Protein AF-A0AA38LG90-F1 (afdb_monomer)

Radius of gyration: 14.87 Å; Cα contacts (8 Å, |Δi|>4): 198; chains: 1; bounding box: 38×29×44 Å

Solvent-accessible surface area (backbone atoms only — not comparable to full-atom values): 7076 Å² total; per-residue (Å²): 130,66,90,89,63,80,81,87,73,89,74,88,88,51,75,64,29,27,39,30,34,30,34,53,67,42,83,92,36,62,88,51,53,33,44,66,56,59,59,66,42,85,72,50,33,91,92,42,42,47,30,32,35,27,90,49,55,72,59,51,54,51,53,30,62,77,70,65,46,79,38,61,45,76,40,73,68,93,72,72,61,71,49,31,46,81,71,64,75,20,62,28,35,42,45,82,37,63,93,47,58,72,40,52,77,56,44,31,37,74,32,52,81,27,62,76,47,82,48,89

Foldseek 3Di:
DPPPDDDPDQDPPDPKKFFFKKFACDPVCVVPAAPVSVLPDPQQDLVRAQEEEEPPVVLVVVLCVVSVNDRYDYDYDDPDRLCCCVVVVGRMYGGIDDPCPSCVVSRMDTHHSRTRDIGD

Secondary structure (DSSP, 8-state):
--TT---S-S--S-S-EEEEEEEE-STTTTT--BHHHHHT-TT--SSS-EEEE-S-HHHHHHHHHHTT--SEEEE--SS-GGGTTTTTS-SEEEEEESSSHHHHHTTEEEEEEEEEEEE-

Structure (mmCIF, N/CA/C/O backbone):
data_AF-A0AA38LG90-F1
#
_entry.id   AF-A0AA38LG90-F1
#
loop_
_atom_site.group_PDB
_atom_site.id
_atom_site.type_symbol
_atom_site.label_atom_id
_atom_site.label_alt_id
_atom_site.label_comp_id
_atom_site.label_asym_id
_atom_site.label_entity_id
_atom_site.label_seq_id
_atom_site.pdbx_PDB_ins_code
_atom_site.Cartn_x
_atom_site.Cartn_y
_atom_site.Cartn_z
_atom_site.occupancy
_atom_site.B_iso_or_equiv
_atom_site.auth_seq_id
_atom_site.auth_comp_id
_atom_site.auth_asym_id
_atom_site.auth_atom_id
_atom_site.pdbx_PDB_model_num
ATOM 1 N N . GLY A 1 1 ? 12.996 12.826 -12.544 1.00 57.41 1 GLY A N 1
ATOM 2 C CA . GLY A 1 1 ? 13.612 11.570 -13.011 1.00 57.41 1 GLY A CA 1
ATOM 3 C C . GLY A 1 1 ? 15.114 11.721 -12.957 1.00 57.41 1 GLY A C 1
ATOM 4 O O . GLY A 1 1 ? 15.573 12.855 -12.922 1.00 57.41 1 GLY A O 1
ATOM 5 N N . ASN A 1 2 ? 15.858 10.618 -12.897 1.00 72.62 2 ASN A N 1
ATOM 6 C CA . ASN A 1 2 ? 17.310 10.669 -13.062 1.00 72.62 2 ASN A CA 1
ATOM 7 C C . ASN A 1 2 ? 17.613 10.964 -14.541 1.00 72.62 2 ASN A C 1
ATOM 9 O O . ASN A 1 2 ? 17.153 10.213 -15.396 1.00 72.62 2 ASN A O 1
ATOM 13 N N . GLU A 1 3 ? 18.330 12.051 -14.827 1.00 78.00 3 GLU A N 1
ATOM 14 C CA . GLU A 1 3 ? 18.687 12.470 -16.193 1.00 78.00 3 GLU A CA 1
ATOM 15 C C . GLU A 1 3 ? 19.606 11.454 -16.899 1.00 78.00 3 GLU A C 1
ATOM 17 O O . GLU A 1 3 ? 19.680 11.445 -18.125 1.00 78.00 3 GLU A O 1
ATOM 22 N N . ASP A 1 4 ? 20.219 10.539 -16.139 1.00 90.75 4 ASP A N 1
ATOM 23 C CA . ASP A 1 4 ? 21.090 9.479 -16.653 1.00 90.75 4 ASP A CA 1
ATOM 24 C C . ASP A 1 4 ? 20.335 8.214 -17.113 1.00 90.75 4 ASP A C 1
ATOM 26 O O . ASP A 1 4 ? 20.943 7.292 -17.658 1.00 90.75 4 ASP A O 1
ATOM 30 N N . LEU A 1 5 ? 19.018 8.123 -16.882 1.00 90.56 5 LEU A N 1
ATOM 31 C CA . LEU A 1 5 ? 18.203 6.966 -17.270 1.00 90.56 5 LEU A CA 1
ATOM 32 C C . LEU A 1 5 ? 17.289 7.317 -18.444 1.00 90.56 5 LEU A C 1
ATOM 34 O O . LEU A 1 5 ? 16.384 8.140 -18.320 1.00 90.56 5 LEU A O 1
ATOM 38 N N . ILE A 1 6 ? 17.492 6.637 -19.573 1.00 91.31 6 ILE A N 1
ATOM 39 C CA . ILE A 1 6 ? 16.687 6.811 -20.785 1.00 91.31 6 ILE A CA 1
ATOM 40 C C . ILE A 1 6 ? 15.816 5.570 -20.988 1.00 91.31 6 ILE A C 1
ATOM 42 O O . ILE A 1 6 ? 16.319 4.457 -21.142 1.00 91.31 6 ILE A O 1
ATOM 46 N N . LEU A 1 7 ? 14.501 5.779 -21.022 1.00 89.19 7 LEU A N 1
ATOM 47 C CA . LEU A 1 7 ? 13.524 4.781 -21.450 1.00 89.19 7 LEU A CA 1
ATOM 48 C C . LEU A 1 7 ? 13.574 4.676 -22.979 1.00 89.19 7 LEU A C 1
ATOM 50 O O . LEU A 1 7 ? 13.154 5.590 -23.682 1.00 89.19 7 LEU A O 1
ATOM 54 N N . VAL A 1 8 ? 14.147 3.584 -23.491 1.00 94.19 8 VAL A N 1
ATOM 55 C CA . VAL A 1 8 ? 14.279 3.344 -24.942 1.00 94.19 8 VAL A CA 1
ATOM 56 C C . VAL A 1 8 ? 12.966 2.839 -25.541 1.00 94.19 8 VAL A C 1
ATOM 58 O O . VAL A 1 8 ? 12.610 3.215 -26.654 1.00 94.19 8 VAL A O 1
ATOM 61 N N . HIS A 1 9 ? 12.255 1.997 -24.794 1.00 91.38 9 HIS A N 1
ATOM 62 C CA . HIS A 1 9 ? 10.926 1.507 -25.124 1.00 91.38 9 HIS A CA 1
ATOM 63 C C . HIS A 1 9 ? 10.117 1.477 -23.835 1.00 91.38 9 HIS A C 1
ATOM 65 O O . HIS A 1 9 ? 10.542 0.850 -22.866 1.00 91.38 9 HIS A O 1
ATOM 71 N N . ASP A 1 10 ? 8.994 2.184 -23.805 1.00 86.25 10 ASP A N 1
ATOM 72 C CA . ASP A 1 10 ? 8.165 2.312 -22.612 1.00 86.25 10 ASP A CA 1
ATOM 73 C C . ASP A 1 10 ? 7.190 1.161 -22.433 1.00 86.25 10 ASP A C 1
ATOM 75 O O . ASP A 1 10 ? 6.804 0.931 -21.290 1.00 86.25 10 ASP A O 1
ATOM 79 N N . ALA A 1 11 ? 6.875 0.422 -23.510 1.00 91.25 11 ALA A N 1
ATOM 80 C CA . ALA A 1 11 ? 5.931 -0.690 -23.462 1.00 91.25 11 ALA A CA 1
ATOM 81 C C . ALA A 1 11 ? 6.291 -1.976 -24.214 1.00 91.25 11 ALA A C 1
ATOM 83 O O . ALA A 1 11 ? 6.091 -2.064 -25.417 1.00 91.25 11 ALA A O 1
ATOM 84 N N . LEU A 1 12 ? 6.790 -3.005 -23.523 1.00 93.81 12 LEU A N 1
ATOM 85 C CA . LEU A 1 12 ? 7.099 -4.294 -24.162 1.00 93.81 12 LEU A CA 1
ATOM 86 C C . LEU A 1 12 ? 5.897 -5.253 -24.254 1.00 93.81 12 LEU A C 1
ATOM 88 O O . LEU A 1 12 ? 6.047 -6.343 -24.804 1.00 93.81 12 LEU A O 1
ATOM 92 N N . GLU A 1 13 ? 4.728 -4.856 -23.739 1.00 92.94 13 GLU A N 1
ATOM 93 C CA . GLU A 1 13 ? 3.467 -5.617 -23.789 1.00 92.94 13 GLU A CA 1
ATOM 94 C C . GLU A 1 13 ? 3.491 -6.962 -23.024 1.00 92.94 13 GLU A C 1
ATOM 96 O O . GLU A 1 13 ? 2.773 -7.909 -23.352 1.00 92.94 13 GLU A O 1
ATOM 101 N N . PHE A 1 14 ? 4.299 -7.065 -21.966 1.00 93.56 14 PHE A N 1
ATOM 102 C CA . PHE A 1 14 ? 4.256 -8.159 -20.990 1.00 93.56 14 PHE A CA 1
ATOM 103 C C . PHE A 1 14 ? 4.549 -7.617 -19.588 1.00 93.56 14 PHE A C 1
ATOM 105 O O . PHE A 1 14 ? 5.028 -6.504 -19.463 1.00 93.56 14 PHE A O 1
ATOM 112 N N . GLY A 1 15 ? 4.268 -8.391 -18.532 1.00 92.44 15 GLY A N 1
ATOM 113 C CA . GLY A 1 15 ? 4.618 -7.981 -17.160 1.00 92.44 15 GLY A CA 1
ATOM 114 C C . GLY A 1 15 ? 3.680 -6.950 -16.521 1.00 92.44 15 GLY A C 1
ATOM 115 O O . GLY A 1 15 ? 3.962 -6.478 -15.421 1.00 92.44 15 GLY A O 1
ATOM 116 N N . GLU A 1 16 ? 2.551 -6.655 -17.171 1.00 95.75 16 GLU A N 1
ATOM 117 C CA . GLU A 1 16 ? 1.555 -5.672 -16.733 1.00 95.75 16 GLU A CA 1
ATOM 118 C C . GLU A 1 16 ? 1.168 -5.833 -15.258 1.00 95.75 16 GLU A C 1
ATOM 120 O O . GLU A 1 16 ? 0.568 -6.829 -14.815 1.00 95.75 16 GLU A O 1
ATOM 125 N N . CYS A 1 17 ? 1.499 -4.805 -14.489 1.00 97.19 17 CYS A N 1
ATOM 126 C CA . CYS A 1 17 ? 1.128 -4.682 -13.096 1.00 97.19 17 CYS A CA 1
ATOM 127 C C . CYS A 1 17 ? 1.066 -3.212 -12.685 1.00 97.19 17 CYS A C 1
ATOM 129 O O . CYS A 1 17 ? 1.495 -2.294 -13.380 1.00 97.19 17 CYS A O 1
ATOM 131 N N . ARG A 1 18 ? 0.510 -2.971 -11.507 1.00 97.88 18 ARG A N 1
ATOM 132 C CA . ARG A 1 18 ? 0.509 -1.653 -10.877 1.00 97.88 18 ARG A CA 1
ATOM 133 C C . ARG A 1 18 ? 1.017 -1.789 -9.461 1.00 97.88 18 ARG A C 1
ATOM 135 O O . ARG A 1 18 ? 0.669 -2.739 -8.768 1.00 97.88 18 ARG A O 1
ATOM 142 N N . LEU A 1 19 ? 1.805 -0.823 -9.017 1.00 98.12 19 LEU A N 1
ATOM 143 C CA . LEU A 1 19 ? 2.117 -0.694 -7.601 1.00 98.12 19 LEU A CA 1
ATOM 144 C C . LEU A 1 19 ? 0.933 0.011 -6.936 1.00 98.12 19 LEU A C 1
ATOM 146 O O . LEU A 1 19 ? 0.609 1.137 -7.318 1.00 98.12 19 LEU A O 1
ATOM 150 N N . SER A 1 20 ? 0.274 -0.639 -5.980 1.00 98.31 20 SER A N 1
ATOM 151 C CA . SER A 1 20 ? -0.990 -0.151 -5.420 1.00 98.31 20 SER A CA 1
ATOM 152 C C . SER A 1 20 ? -1.109 -0.404 -3.922 1.00 98.31 20 SER A C 1
ATOM 154 O O . SER A 1 20 ? -0.619 -1.404 -3.393 1.00 98.31 20 SER A O 1
ATOM 156 N N . LEU A 1 21 ? -1.750 0.536 -3.230 1.00 98.38 21 LEU A N 1
ATOM 157 C CA . LEU A 1 21 ? -2.068 0.431 -1.815 1.00 98.38 21 LEU A CA 1
ATOM 158 C C . LEU A 1 21 ? -3.321 -0.431 -1.626 1.00 98.38 21 LEU A C 1
ATOM 160 O O . LEU A 1 21 ? -4.395 -0.103 -2.136 1.00 98.38 21 LEU A O 1
ATOM 164 N N . ALA A 1 22 ? -3.201 -1.482 -0.821 1.00 98.38 22 ALA A N 1
ATOM 165 C CA . ALA A 1 22 ? -4.314 -2.337 -0.442 1.00 98.38 22 ALA A CA 1
ATOM 166 C C . ALA A 1 22 ? -4.551 -2.315 1.072 1.00 98.38 22 ALA A C 1
ATOM 168 O O . ALA A 1 22 ? -3.619 -2.361 1.879 1.00 98.38 22 ALA A O 1
ATOM 169 N N . ILE A 1 23 ? -5.825 -2.263 1.459 1.00 98.44 23 ILE A N 1
ATOM 170 C CA . ILE A 1 23 ? -6.280 -2.273 2.854 1.00 98.44 23 ILE A CA 1
ATOM 171 C C . ILE A 1 23 ? -7.149 -3.507 3.119 1.00 98.44 23 ILE A C 1
ATOM 173 O O . ILE A 1 23 ? -7.742 -4.049 2.183 1.00 98.44 23 ILE A O 1
ATOM 177 N N . PRO A 1 24 ? -7.295 -3.950 4.379 1.00 98.25 24 PRO A N 1
ATOM 178 C CA . PRO A 1 24 ? -8.198 -5.043 4.706 1.00 98.25 24 PRO A CA 1
ATOM 179 C C . PRO A 1 24 ? -9.636 -4.757 4.277 1.00 98.25 24 PRO A C 1
ATOM 181 O O . PRO A 1 24 ? -10.172 -3.676 4.502 1.00 98.25 24 PRO A O 1
ATOM 184 N N . ASN A 1 25 ? -10.313 -5.757 3.730 1.00 97.25 25 ASN A N 1
ATOM 185 C CA . ASN A 1 25 ? -11.738 -5.714 3.436 1.00 97.25 25 ASN A CA 1
ATOM 186 C C . ASN A 1 25 ? -12.543 -6.230 4.642 1.00 97.25 25 ASN A C 1
ATOM 188 O O . ASN A 1 25 ? -13.194 -7.273 4.602 1.00 97.25 25 ASN A O 1
ATOM 192 N N . ASN A 1 26 ? -12.439 -5.526 5.770 1.00 95.50 26 ASN A N 1
ATOM 193 C CA . ASN A 1 26 ? -13.096 -5.891 7.028 1.00 95.50 26 ASN A CA 1
ATOM 194 C C . ASN A 1 26 ? -14.043 -4.780 7.521 1.00 95.50 26 ASN A C 1
ATOM 196 O O . ASN A 1 26 ? -14.228 -3.760 6.861 1.00 95.50 26 ASN A O 1
ATOM 200 N N . ALA A 1 27 ? -14.654 -4.966 8.695 1.00 93.88 27 ALA A N 1
ATOM 201 C CA . ALA A 1 27 ? -15.629 -4.020 9.245 1.00 93.88 27 ALA A CA 1
ATOM 202 C C . ALA A 1 27 ? -15.066 -2.605 9.483 1.00 93.88 27 ALA A C 1
ATOM 204 O O . ALA A 1 27 ? -15.788 -1.633 9.274 1.00 93.88 27 ALA A O 1
ATOM 205 N N . VAL A 1 28 ? -13.791 -2.483 9.873 1.00 94.12 28 VAL A N 1
ATOM 206 C CA . VAL A 1 28 ? -13.133 -1.191 10.146 1.00 94.12 28 VAL A CA 1
ATOM 207 C C . VAL A 1 28 ? -12.988 -0.377 8.862 1.00 94.12 28 VAL A C 1
ATOM 209 O O . VAL A 1 28 ? -13.264 0.819 8.844 1.00 94.12 28 VAL A O 1
ATOM 212 N N . TYR A 1 29 ? -12.613 -1.041 7.771 1.00 96.06 29 TYR A N 1
ATOM 213 C CA . TYR A 1 29 ? -12.353 -0.412 6.477 1.00 96.06 29 TYR A CA 1
ATOM 214 C C . TYR A 1 29 ? -13.517 -0.549 5.491 1.00 96.06 29 TYR A C 1
ATOM 216 O O . TYR A 1 29 ? -13.382 -0.206 4.316 1.00 96.06 29 TYR A O 1
ATOM 224 N N . LYS A 1 30 ? -14.678 -1.047 5.935 1.00 93.50 30 LYS A N 1
ATOM 225 C CA . LYS A 1 30 ? -15.820 -1.362 5.063 1.00 93.50 30 LYS A CA 1
ATOM 226 C C . LYS A 1 30 ? -16.226 -0.173 4.192 1.00 93.50 30 LYS A C 1
ATOM 228 O O . LYS A 1 30 ? -16.411 -0.339 2.992 1.00 93.50 30 LYS A O 1
ATOM 233 N N . ASN A 1 31 ? -16.278 1.015 4.791 1.00 95.38 31 ASN A N 1
ATOM 234 C CA . ASN A 1 31 ? -16.670 2.264 4.131 1.00 95.38 31 ASN A CA 1
ATOM 235 C C . ASN A 1 31 ? -15.474 3.100 3.649 1.00 95.38 31 ASN A C 1
ATOM 237 O O . ASN A 1 31 ? -15.649 4.253 3.268 1.00 95.38 31 ASN A O 1
ATOM 241 N N . ILE A 1 32 ? -14.264 2.538 3.693 1.00 97.81 32 ILE A N 1
ATOM 242 C CA . ILE A 1 32 ? -13.057 3.165 3.164 1.00 97.81 32 ILE A CA 1
ATOM 243 C C . ILE A 1 32 ? -12.849 2.633 1.748 1.00 97.81 32 ILE A C 1
ATOM 245 O O . ILE A 1 32 ? -12.645 1.438 1.537 1.00 97.81 32 ILE A O 1
ATOM 249 N N . SER A 1 33 ? -12.974 3.526 0.780 1.00 97.56 33 SER A N 1
ATOM 250 C CA . SER A 1 33 ? -12.920 3.250 -0.659 1.00 97.56 33 SER A CA 1
ATOM 251 C C . SER A 1 33 ? -11.963 4.176 -1.397 1.00 97.56 33 SER A C 1
ATOM 253 O O . SER A 1 33 ? -11.599 3.876 -2.524 1.00 97.56 33 SER A O 1
ATOM 255 N N . THR A 1 34 ? -11.518 5.264 -0.761 1.00 98.25 34 THR A N 1
ATOM 256 C CA . THR A 1 34 ? -10.578 6.221 -1.349 1.00 98.25 34 THR A CA 1
ATOM 257 C C . THR A 1 34 ? -9.395 6.469 -0.422 1.00 98.25 34 THR A C 1
ATOM 259 O O . THR A 1 34 ? -9.510 6.364 0.805 1.00 98.25 34 THR A O 1
ATOM 262 N N . LEU A 1 35 ? -8.261 6.864 -0.999 1.00 97.88 35 LEU A N 1
ATOM 263 C CA . LEU A 1 35 ? -7.078 7.268 -0.241 1.00 97.88 35 LEU A CA 1
ATOM 264 C C . LEU A 1 35 ? -7.381 8.424 0.721 1.00 97.88 35 LEU A C 1
ATOM 266 O O . LEU A 1 35 ? -6.918 8.422 1.858 1.00 97.88 35 LEU A O 1
ATOM 270 N N . TYR A 1 36 ? -8.214 9.377 0.296 1.00 96.56 36 TYR A N 1
ATOM 271 C CA . TYR A 1 36 ? -8.646 10.492 1.137 1.00 96.56 36 TYR A CA 1
ATOM 272 C C . TYR A 1 36 ? -9.402 10.013 2.386 1.00 96.56 36 TYR A C 1
ATOM 274 O O . TYR A 1 36 ? -9.123 10.469 3.493 1.00 96.56 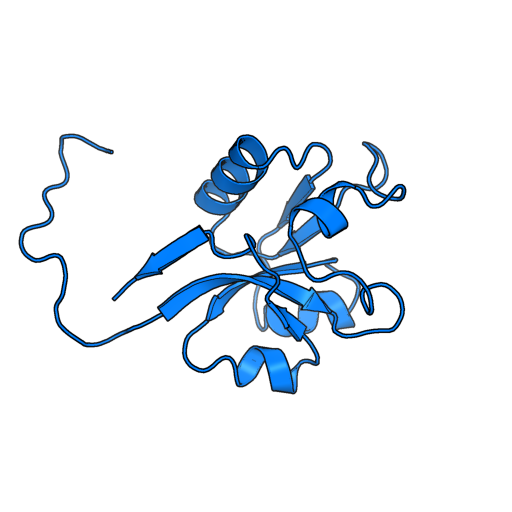36 TYR A O 1
ATOM 282 N N . GLN A 1 37 ? -10.325 9.057 2.234 1.00 97.31 37 GLN A N 1
ATOM 283 C CA . GLN A 1 37 ? -11.049 8.476 3.368 1.00 97.31 37 GLN A CA 1
ATOM 284 C C . GLN A 1 37 ? -10.103 7.752 4.330 1.00 97.31 37 GLN A C 1
ATOM 286 O O . GLN A 1 37 ? -10.263 7.884 5.541 1.00 97.31 37 GLN A O 1
ATOM 291 N N . LEU A 1 38 ? -9.109 7.026 3.804 1.00 97.44 38 LEU A N 1
ATOM 292 C CA . LEU A 1 38 ? -8.080 6.378 4.616 1.00 97.44 38 LEU A CA 1
ATOM 293 C C . LEU A 1 38 ? -7.239 7.410 5.383 1.00 97.44 38 LEU A C 1
ATOM 295 O O . LEU A 1 38 ? -7.012 7.241 6.578 1.00 97.44 38 LEU A O 1
ATOM 299 N N . ALA A 1 39 ? -6.809 8.484 4.718 1.00 96.00 39 ALA A N 1
ATOM 3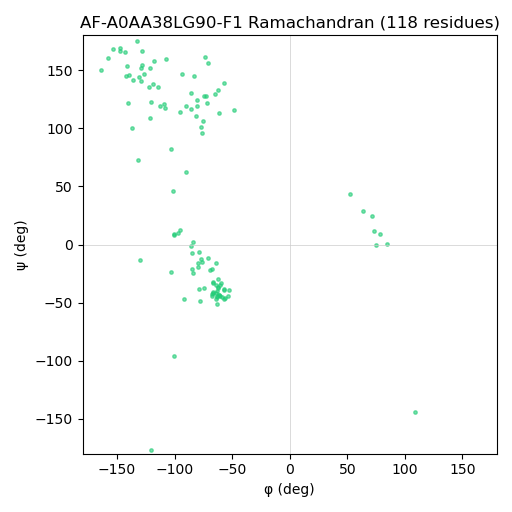00 C CA . ALA A 1 39 ? -5.998 9.547 5.309 1.00 96.00 39 ALA A CA 1
ATOM 301 C C . ALA A 1 39 ? -6.734 10.306 6.426 1.00 96.00 39 ALA A C 1
ATOM 303 O O . ALA A 1 39 ? -6.118 10.706 7.410 1.00 96.00 39 ALA A O 1
ATOM 304 N N . MET A 1 40 ? -8.050 10.483 6.286 1.00 95.12 40 MET A N 1
ATOM 305 C CA . MET A 1 40 ? -8.907 11.206 7.234 1.00 95.12 40 MET A CA 1
ATOM 306 C C . MET A 1 40 ? -9.392 10.366 8.418 1.00 95.12 40 MET A C 1
ATOM 308 O O . MET A 1 40 ? -10.154 10.867 9.248 1.00 95.12 40 MET A O 1
ATOM 312 N N . MET A 1 41 ? -8.980 9.100 8.533 1.00 95.81 41 MET A N 1
ATOM 313 C CA . MET A 1 41 ? -9.357 8.306 9.700 1.00 95.81 41 MET A CA 1
ATOM 314 C C . MET A 1 41 ? -8.732 8.912 10.972 1.00 95.81 41 MET A C 1
ATOM 316 O O . MET A 1 41 ? -7.519 9.113 11.029 1.00 95.81 41 MET A O 1
ATOM 320 N N . PRO A 1 42 ? -9.525 9.153 12.032 1.00 95.00 42 PRO A N 1
ATOM 321 C CA . PRO A 1 42 ? -9.077 9.897 13.213 1.00 95.00 42 PRO A CA 1
ATOM 322 C C . PRO A 1 42 ? -8.070 9.133 14.083 1.00 95.00 42 PRO A C 1
ATOM 324 O O . PRO A 1 42 ? -7.487 9.698 15.002 1.00 95.00 42 PRO A O 1
ATOM 327 N N . GLN A 1 43 ? -7.891 7.837 13.834 1.00 95.12 43 GLN A N 1
ATOM 328 C CA . GLN A 1 43 ? -6.983 6.984 14.598 1.00 95.12 43 GLN A CA 1
ATOM 329 C C . GLN A 1 43 ? -5.503 7.191 14.260 1.00 95.12 43 GLN A C 1
ATOM 331 O O . GLN A 1 43 ? -4.658 6.695 15.003 1.00 95.12 43 GLN A O 1
ATOM 336 N N . TRP A 1 44 ? -5.194 7.855 13.141 1.00 97.12 44 TRP A N 1
ATOM 337 C CA . TRP A 1 44 ? -3.819 8.082 12.717 1.00 97.12 44 TRP A CA 1
ATOM 338 C C . TRP A 1 44 ? -3.241 9.280 13.461 1.00 97.12 44 TRP A C 1
ATOM 340 O O . TRP A 1 44 ? -3.632 10.420 13.224 1.00 97.12 44 TRP A O 1
ATOM 350 N N . THR A 1 45 ? -2.298 9.014 14.359 1.00 97.62 45 THR A N 1
ATOM 351 C CA . THR A 1 45 ? -1.572 10.035 15.129 1.00 97.62 45 THR A CA 1
ATOM 352 C C . THR A 1 45 ? -0.073 9.755 15.091 1.00 97.62 45 THR A C 1
ATOM 354 O O . THR A 1 45 ? 0.362 8.726 14.572 1.00 97.62 45 THR A O 1
ATOM 357 N N . ALA A 1 46 ? 0.742 10.647 15.658 1.00 96.12 46 ALA A N 1
ATOM 358 C CA . ALA A 1 46 ? 2.180 10.408 15.777 1.00 96.12 46 ALA A CA 1
ATOM 359 C C . ALA A 1 46 ? 2.496 9.134 16.590 1.00 96.12 46 ALA A C 1
ATOM 361 O O . ALA A 1 46 ? 3.455 8.429 16.287 1.00 96.12 46 ALA A O 1
ATOM 362 N N . GLU A 1 47 ? 1.665 8.813 17.583 1.00 97.38 47 GLU A N 1
ATOM 363 C CA . GLU A 1 47 ? 1.789 7.644 18.459 1.00 97.38 47 GLU A CA 1
ATOM 364 C C . GLU A 1 47 ? 1.172 6.377 17.849 1.00 97.38 47 GLU A C 1
ATOM 366 O O . GLU A 1 47 ? 1.571 5.265 18.198 1.00 97.38 47 GLU A O 1
ATOM 371 N N . ARG A 1 48 ? 0.206 6.532 16.934 1.00 96.94 48 ARG A N 1
ATOM 372 C CA . ARG A 1 48 ? -0.435 5.436 16.198 1.00 96.94 48 ARG A CA 1
ATOM 373 C C . ARG A 1 48 ? -0.469 5.747 14.697 1.00 96.94 48 ARG A C 1
ATOM 375 O O . ARG A 1 48 ? -1.531 6.068 14.162 1.00 96.94 48 ARG A O 1
ATOM 382 N N . PRO A 1 49 ? 0.676 5.677 14.004 1.00 98.12 49 PRO A N 1
ATOM 383 C CA . PRO A 1 49 ? 0.716 5.918 12.570 1.00 98.12 49 PRO A CA 1
ATOM 384 C C . PRO A 1 49 ? 0.048 4.775 11.796 1.00 98.12 49 PRO A C 1
ATOM 386 O O . PRO A 1 49 ? 0.004 3.638 12.265 1.00 98.12 49 PRO A O 1
ATOM 38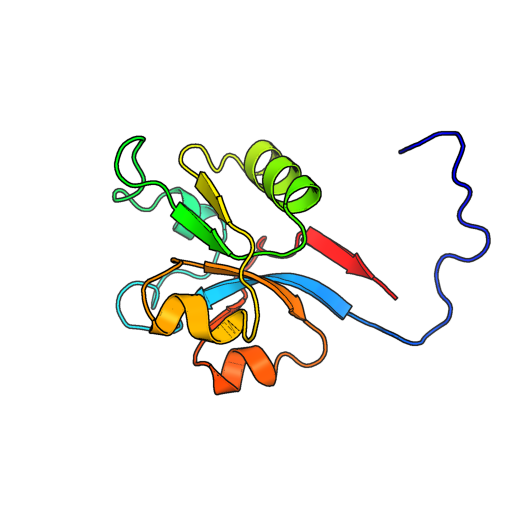9 N N . LEU A 1 50 ? -0.417 5.072 10.584 1.00 98.19 50 LEU A N 1
ATOM 390 C CA . LEU A 1 50 ? -0.781 4.081 9.576 1.00 98.19 50 LEU A CA 1
ATOM 391 C C . LEU A 1 50 ? 0.466 3.263 9.213 1.00 98.19 50 LEU A C 1
ATOM 393 O O . LEU A 1 50 ? 1.414 3.801 8.639 1.00 98.19 50 LEU A O 1
ATOM 397 N N . ARG A 1 51 ? 0.484 1.971 9.544 1.00 98.12 51 ARG A N 1
ATOM 398 C CA . ARG A 1 51 ? 1.621 1.091 9.241 1.00 98.12 51 ARG A CA 1
ATOM 399 C C . ARG A 1 51 ? 1.423 0.451 7.875 1.00 98.12 51 ARG A C 1
ATOM 401 O O . ARG A 1 51 ? 0.462 -0.292 7.679 1.00 98.12 51 ARG A O 1
ATOM 408 N N . ILE A 1 52 ? 2.337 0.708 6.948 1.00 98.25 52 ILE A N 1
ATOM 409 C CA . ILE A 1 52 ? 2.305 0.157 5.591 1.00 98.25 52 ILE A CA 1
ATOM 410 C C . ILE A 1 52 ? 3.474 -0.809 5.419 1.00 98.25 52 ILE A C 1
ATOM 412 O O . ILE A 1 52 ? 4.635 -0.406 5.516 1.00 98.25 52 ILE A O 1
ATOM 416 N N . ALA A 1 53 ? 3.177 -2.075 5.137 1.00 97.81 53 ALA A N 1
ATOM 417 C CA . ALA A 1 53 ? 4.207 -3.038 4.767 1.00 97.81 53 ALA A CA 1
ATOM 418 C C . ALA A 1 53 ? 4.488 -2.961 3.258 1.00 97.81 53 ALA A C 1
ATOM 420 O O . ALA A 1 53 ? 3.559 -2.964 2.449 1.00 97.81 53 ALA A O 1
ATOM 421 N N . THR A 1 54 ? 5.760 -2.864 2.866 1.00 97.31 54 THR A N 1
ATOM 422 C CA . THR A 1 54 ? 6.155 -2.788 1.452 1.00 97.31 54 THR A CA 1
ATOM 423 C C . THR A 1 54 ? 7.636 -3.084 1.241 1.00 97.31 54 THR A C 1
ATOM 425 O O . THR A 1 54 ? 8.472 -2.743 2.079 1.00 97.31 54 THR A O 1
ATOM 428 N N . ALA A 1 55 ? 7.982 -3.639 0.079 1.00 95.38 55 ALA A N 1
ATOM 429 C CA . ALA A 1 55 ? 9.359 -3.648 -0.418 1.00 95.38 55 ALA A CA 1
ATOM 430 C C . ALA A 1 55 ? 9.768 -2.298 -1.057 1.00 95.38 55 ALA A C 1
ATOM 432 O O . ALA A 1 55 ? 10.952 -2.007 -1.219 1.00 95.38 55 ALA A O 1
ATOM 433 N N . TYR A 1 56 ? 8.803 -1.430 -1.379 1.00 96.06 56 TYR A N 1
ATOM 434 C CA . TYR A 1 56 ? 8.981 -0.210 -2.173 1.00 96.06 56 TYR A CA 1
ATOM 435 C C . TYR A 1 56 ? 9.037 1.062 -1.313 1.00 96.06 56 TYR A C 1
ATOM 437 O O . TYR A 1 56 ? 8.407 2.072 -1.623 1.00 96.06 56 TYR A O 1
ATOM 445 N N . THR A 1 57 ? 9.812 1.045 -0.224 1.00 95.56 57 THR A N 1
ATOM 446 C CA . THR A 1 57 ? 9.823 2.110 0.801 1.00 95.56 57 THR A CA 1
ATOM 447 C C . THR A 1 57 ? 10.043 3.523 0.246 1.00 95.56 57 THR A C 1
ATOM 449 O O . THR A 1 57 ? 9.416 4.471 0.717 1.00 95.56 57 THR A O 1
ATOM 452 N N . ASN A 1 58 ? 10.917 3.695 -0.751 1.00 96.25 58 ASN A N 1
ATOM 453 C CA . ASN A 1 58 ? 11.180 5.015 -1.338 1.00 96.25 58 ASN A CA 1
ATOM 454 C C . ASN A 1 58 ? 9.960 5.558 -2.097 1.00 96.25 58 ASN A C 1
ATOM 456 O O . ASN A 1 58 ? 9.591 6.716 -1.903 1.00 96.25 58 ASN A O 1
ATOM 460 N N . LEU A 1 59 ? 9.309 4.711 -2.903 1.00 97.12 59 LEU A N 1
ATOM 461 C CA . LEU A 1 59 ? 8.087 5.068 -3.627 1.00 97.12 59 LEU A CA 1
ATOM 462 C C . LEU A 1 59 ? 6.926 5.296 -2.659 1.00 97.12 59 LEU A C 1
ATOM 464 O O . LEU A 1 59 ? 6.229 6.295 -2.778 1.00 97.12 59 LEU A O 1
ATOM 468 N N . GLY A 1 60 ? 6.774 4.437 -1.648 1.00 97.44 60 GLY A N 1
ATOM 469 C CA . GLY A 1 60 ? 5.747 4.594 -0.619 1.00 97.44 60 GLY A CA 1
ATOM 470 C C . GLY A 1 60 ? 5.863 5.921 0.132 1.00 97.44 60 GLY A C 1
ATOM 471 O O . GLY A 1 60 ? 4.869 6.625 0.294 1.00 97.44 60 GLY A O 1
ATOM 472 N N . LYS A 1 61 ? 7.078 6.317 0.535 1.00 97.31 61 LYS A N 1
ATOM 473 C CA . LYS A 1 61 ? 7.317 7.611 1.199 1.00 97.31 61 LYS A CA 1
ATOM 474 C C . LYS A 1 61 ? 7.005 8.803 0.293 1.00 97.3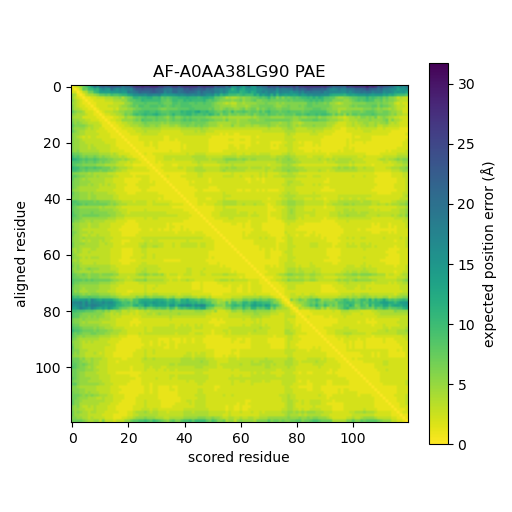1 61 LYS A C 1
ATOM 476 O O . LYS A 1 61 ? 6.427 9.777 0.772 1.00 97.31 61 LYS A O 1
ATOM 481 N N . ALA A 1 62 ? 7.387 8.739 -0.984 1.00 97.62 62 ALA A N 1
ATOM 482 C CA . ALA A 1 62 ? 7.073 9.787 -1.955 1.00 97.62 62 ALA A CA 1
ATOM 483 C C . ALA A 1 62 ? 5.554 9.912 -2.151 1.00 97.62 62 ALA A C 1
ATOM 485 O O . ALA A 1 62 ? 4.995 10.983 -1.927 1.00 97.62 62 ALA A O 1
ATOM 486 N N . PHE A 1 63 ? 4.887 8.788 -2.419 1.00 98.00 63 PHE A N 1
ATOM 487 C CA . PHE A 1 63 ? 3.438 8.702 -2.571 1.00 98.00 63 PHE A CA 1
ATOM 488 C C . PHE A 1 63 ? 2.687 9.237 -1.346 1.00 98.00 63 PHE A C 1
ATOM 490 O O . PHE A 1 63 ? 1.766 10.041 -1.481 1.00 98.00 63 PHE A O 1
ATOM 497 N N . ALA A 1 64 ? 3.098 8.846 -0.137 1.00 97.38 64 ALA A N 1
ATOM 498 C CA . ALA A 1 64 ? 2.486 9.330 1.095 1.00 97.38 64 ALA A CA 1
ATOM 499 C C . ALA A 1 64 ? 2.618 10.848 1.261 1.00 97.38 64 ALA A C 1
ATOM 501 O O . ALA A 1 64 ? 1.646 11.517 1.615 1.00 97.38 64 ALA A O 1
ATOM 502 N N . LYS A 1 65 ? 3.802 11.398 0.969 1.00 96.38 65 LYS A N 1
ATOM 503 C CA . LYS A 1 65 ? 4.055 12.840 1.034 1.00 96.38 65 LYS A CA 1
ATOM 504 C C . LYS A 1 65 ? 3.200 13.610 0.025 1.00 96.38 65 LYS A C 1
ATOM 506 O O . LYS A 1 65 ? 2.639 14.641 0.381 1.00 96.38 65 LYS A O 1
ATOM 511 N N . GLU A 1 66 ? 3.103 13.119 -1.206 1.00 96.44 66 GLU A N 1
ATOM 512 C CA . GLU A 1 66 ? 2.333 13.751 -2.286 1.00 96.44 66 GLU A CA 1
ATOM 513 C C . GLU A 1 66 ? 0.824 13.737 -2.018 1.00 96.44 66 GLU A C 1
ATOM 515 O O . GLU A 1 66 ? 0.128 14.684 -2.373 1.00 96.44 66 GLU A O 1
ATOM 520 N N . ASN A 1 67 ? 0.331 12.707 -1.326 1.00 95.56 67 ASN A N 1
ATOM 521 C CA . ASN A 1 67 ? -1.092 12.525 -1.039 1.00 95.56 67 ASN A CA 1
ATOM 522 C C . ASN A 1 67 ? -1.515 12.953 0.379 1.00 95.56 67 ASN A C 1
ATOM 524 O O . ASN A 1 67 ? -2.642 12.690 0.797 1.00 95.56 67 ASN A O 1
ATOM 528 N N . GLY A 1 68 ? -0.634 13.608 1.140 1.00 91.38 68 GLY A N 1
ATOM 529 C CA . GLY A 1 68 ? -0.972 14.154 2.458 1.00 91.38 68 GLY A CA 1
ATOM 530 C C . GLY A 1 68 ? -1.176 13.109 3.564 1.00 91.38 68 GLY A C 1
ATOM 531 O O . GLY A 1 68 ? -1.849 13.392 4.555 1.00 91.38 68 GLY A O 1
ATOM 532 N N . LEU A 1 69 ? -0.590 11.915 3.438 1.00 94.75 69 LEU A N 1
ATOM 533 C CA . LEU A 1 69 ? -0.535 10.932 4.523 1.00 94.75 69 LEU A CA 1
ATOM 534 C C . LEU A 1 69 ? 0.527 11.360 5.549 1.00 94.75 69 LEU A C 1
ATOM 536 O O . LEU A 1 69 ? 1.717 11.103 5.379 1.00 94.75 69 LEU A O 1
ATOM 540 N N . VAL A 1 70 ? 0.092 12.041 6.613 1.00 93.75 70 VAL A N 1
ATOM 541 C CA . VAL A 1 70 ? 0.993 12.659 7.606 1.00 93.75 70 VAL A CA 1
ATOM 542 C C . VAL A 1 70 ? 1.564 11.640 8.595 1.00 93.75 70 VAL A C 1
ATOM 544 O O . VAL A 1 70 ? 2.767 11.615 8.850 1.00 93.75 70 VAL A O 1
ATOM 547 N N . HIS A 1 71 ? 0.706 10.796 9.166 1.00 97.12 71 HIS A N 1
ATOM 548 C CA . HIS A 1 71 ? 1.080 9.830 10.198 1.00 97.12 71 HIS A CA 1
ATOM 549 C C . HIS A 1 71 ? 1.188 8.436 9.593 1.00 97.12 71 HIS A C 1
ATOM 551 O O . HIS A 1 71 ? 0.249 7.648 9.666 1.00 97.12 71 HIS A O 1
ATOM 557 N N . VAL A 1 72 ? 2.330 8.144 8.973 1.00 97.94 72 VAL A N 1
ATOM 558 C CA . VAL A 1 72 ? 2.579 6.880 8.275 1.00 97.94 72 VAL A CA 1
ATOM 559 C C . VAL A 1 72 ? 3.962 6.333 8.607 1.00 97.94 72 VAL A C 1
ATOM 561 O O . VAL A 1 72 ? 4.937 7.080 8.708 1.00 97.94 72 VAL A O 1
ATOM 564 N N . THR A 1 73 ? 4.064 5.019 8.763 1.00 97.94 73 THR A N 1
ATOM 565 C CA . THR A 1 73 ? 5.340 4.310 8.884 1.00 97.94 73 THR A CA 1
ATOM 566 C C . THR A 1 73 ? 5.408 3.190 7.864 1.00 97.94 73 THR A C 1
ATOM 568 O O . THR A 1 73 ? 4.401 2.578 7.517 1.00 97.94 73 THR A O 1
ATOM 571 N N . PHE A 1 74 ? 6.618 2.932 7.374 1.00 97.62 74 PHE A N 1
ATOM 572 C CA . PHE A 1 74 ? 6.882 1.879 6.403 1.00 97.62 74 PHE A CA 1
ATOM 573 C C . PHE A 1 74 ? 7.771 0.821 7.034 1.00 97.62 74 PHE A C 1
ATOM 575 O O . PHE A 1 74 ? 8.766 1.159 7.682 1.00 97.62 74 PHE A O 1
ATOM 582 N N . SER A 1 75 ? 7.433 -0.442 6.817 1.00 95.56 75 SER A N 1
ATOM 583 C CA . SER A 1 75 ? 8.275 -1.576 7.179 1.00 95.56 75 SER A CA 1
ATOM 584 C C . SER A 1 75 ? 8.412 -2.528 6.000 1.00 95.56 75 SER A C 1
ATOM 586 O O . SER A 1 75 ? 7.483 -2.737 5.223 1.00 95.56 75 SER A O 1
ATOM 588 N N . THR A 1 76 ? 9.590 -3.122 5.877 1.00 92.62 76 THR A N 1
ATOM 589 C CA . THR A 1 76 ? 9.798 -4.288 5.023 1.00 92.62 76 THR A CA 1
ATOM 590 C C . THR A 1 76 ? 9.383 -5.535 5.802 1.00 92.62 76 THR A C 1
ATOM 592 O O . THR A 1 76 ? 9.539 -5.581 7.026 1.00 92.62 76 THR A O 1
ATOM 595 N N . GLN A 1 77 ? 8.826 -6.530 5.119 1.00 80.69 77 GLN A N 1
ATOM 596 C CA . GLN A 1 77 ? 8.505 -7.833 5.701 1.00 80.69 77 GLN A CA 1
ATOM 597 C C . GLN A 1 77 ? 9.233 -8.918 4.917 1.00 80.69 77 GLN A C 1
ATOM 599 O O . GLN A 1 77 ? 9.235 -8.889 3.688 1.00 80.69 77 GLN A O 1
ATOM 604 N N . ASP A 1 78 ? 9.826 -9.865 5.638 1.00 71.62 78 ASP A N 1
ATOM 605 C CA . ASP A 1 78 ? 10.387 -11.074 5.050 1.00 71.62 78 ASP A CA 1
ATOM 606 C C . ASP A 1 78 ? 9.260 -12.110 4.922 1.00 71.62 78 ASP A C 1
ATOM 608 O O . ASP A 1 78 ? 8.683 -12.535 5.924 1.00 71.62 78 ASP A O 1
ATOM 612 N N . GLY A 1 79 ? 8.921 -12.511 3.694 1.00 75.50 79 GLY A N 1
ATOM 613 C CA . GLY A 1 79 ? 7.874 -13.503 3.424 1.00 75.50 79 GLY A CA 1
ATOM 614 C C . GLY A 1 79 ? 6.601 -12.917 2.806 1.00 75.50 79 GLY A C 1
ATOM 615 O O . GLY A 1 79 ? 6.674 -12.030 1.962 1.00 75.50 79 GLY A O 1
ATOM 616 N N . VAL A 1 80 ? 5.441 -13.472 3.179 1.00 83.31 80 VAL A N 1
ATOM 617 C CA . VAL A 1 80 ? 4.135 -13.167 2.561 1.00 83.31 80 VAL A CA 1
ATOM 618 C C . VAL A 1 80 ? 3.621 -11.821 3.065 1.00 83.31 80 VAL A C 1
ATOM 620 O O . VAL A 1 80 ? 3.109 -11.712 4.183 1.00 83.31 80 VAL A O 1
ATOM 623 N N . LEU A 1 81 ? 3.776 -10.789 2.240 1.00 92.00 81 LEU A N 1
ATOM 624 C CA . LEU A 1 81 ? 3.433 -9.410 2.576 1.00 92.00 81 LEU A CA 1
ATOM 625 C C . LEU A 1 81 ? 1.933 -9.254 2.866 1.00 92.00 81 LEU A C 1
ATOM 627 O O . LEU A 1 81 ? 1.537 -8.537 3.784 1.00 92.00 81 LEU A O 1
ATOM 631 N N . GLU A 1 82 ? 1.102 -9.984 2.129 1.00 93.31 82 GLU A N 1
ATOM 632 C CA . GLU A 1 82 ? -0.358 -9.939 2.160 1.00 93.31 82 GLU A CA 1
ATOM 633 C C . GLU A 1 82 ? -0.946 -10.464 3.474 1.00 93.31 82 GLU A C 1
ATOM 635 O O . GLU A 1 82 ? -2.057 -10.089 3.851 1.00 93.31 82 GLU A O 1
ATOM 640 N N . ALA A 1 83 ? -0.182 -11.267 4.219 1.00 93.69 83 ALA A N 1
ATOM 641 C CA . ALA A 1 83 ? -0.567 -11.746 5.542 1.00 93.69 83 ALA A CA 1
ATOM 642 C C . ALA A 1 83 ? -0.335 -10.698 6.647 1.00 93.69 83 ALA A C 1
ATOM 644 O O . ALA A 1 83 ? -0.941 -10.790 7.720 1.00 93.69 83 ALA A O 1
ATOM 645 N N . ALA A 1 84 ? 0.508 -9.683 6.410 1.00 95.31 84 ALA A N 1
ATOM 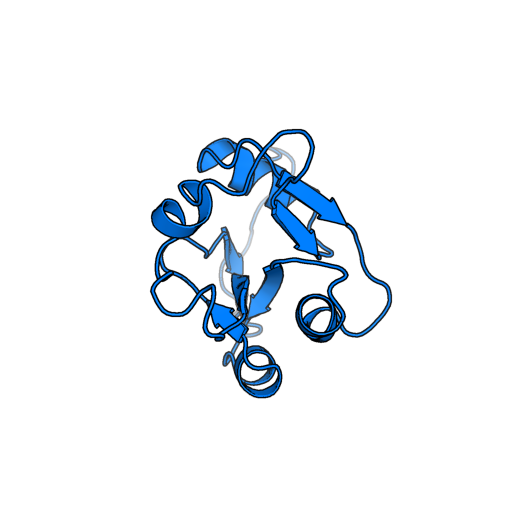646 C CA . ALA A 1 84 ? 0.894 -8.709 7.432 1.00 95.31 84 ALA A CA 1
ATOM 647 C C . ALA A 1 84 ? -0.303 -7.971 8.070 1.00 95.31 84 ALA A C 1
ATOM 649 O O . ALA A 1 84 ? -0.293 -7.809 9.298 1.00 95.31 84 ALA A O 1
ATOM 650 N N . PRO A 1 85 ? -1.359 -7.575 7.321 1.00 96.31 85 PRO A N 1
ATOM 651 C CA . PRO A 1 85 ? -2.553 -6.990 7.923 1.00 96.31 85 PRO A CA 1
ATOM 652 C C . PRO A 1 85 ? -3.346 -7.967 8.795 1.00 96.31 85 PRO A C 1
ATOM 654 O O . PRO A 1 85 ? -3.783 -7.602 9.887 1.00 96.31 85 PRO A O 1
ATOM 657 N N . ALA A 1 86 ? -3.498 -9.222 8.364 1.00 94.94 86 ALA A N 1
ATOM 658 C CA . ALA A 1 86 ? -4.210 -10.245 9.134 1.00 94.94 86 ALA A CA 1
ATOM 659 C C . ALA A 1 86 ? -3.473 -10.609 10.437 1.00 94.94 86 ALA A C 1
ATOM 661 O O . ALA A 1 86 ? -4.107 -10.873 11.457 1.00 94.94 86 ALA A O 1
ATOM 662 N N . MET A 1 87 ? -2.138 -10.562 10.422 1.00 93.88 87 MET A N 1
ATOM 663 C CA . MET A 1 87 ? -1.285 -10.773 11.598 1.00 93.88 87 MET A CA 1
ATOM 664 C C . MET A 1 87 ? -1.189 -9.542 12.515 1.00 93.88 87 MET A C 1
ATOM 666 O O . MET A 1 87 ? -0.579 -9.614 13.580 1.00 93.88 87 MET A O 1
ATOM 670 N N . GLY A 1 88 ? -1.759 -8.399 12.115 1.00 93.44 88 GLY A N 1
ATOM 671 C CA . GLY A 1 88 ? -1.705 -7.148 12.874 1.00 93.44 88 GLY A CA 1
ATOM 672 C C . GLY A 1 88 ? -0.338 -6.454 12.861 1.00 93.44 88 GLY A C 1
ATOM 673 O O . GLY A 1 88 ? -0.127 -5.512 13.630 1.00 93.44 88 GLY A O 1
ATOM 674 N N . ILE A 1 89 ? 0.582 -6.887 11.996 1.00 94.19 89 ILE A N 1
ATOM 675 C CA . ILE A 1 89 ? 1.924 -6.305 11.842 1.00 94.19 89 ILE A CA 1
ATOM 676 C C . ILE A 1 89 ? 1.844 -4.968 11.095 1.00 94.19 89 ILE A C 1
ATOM 678 O O . ILE A 1 89 ? 2.536 -4.012 11.453 1.00 94.19 89 ILE A O 1
ATOM 682 N N . ALA A 1 90 ? 0.953 -4.887 10.110 1.00 97.19 90 ALA A N 1
ATOM 683 C CA . ALA A 1 90 ? 0.661 -3.685 9.343 1.00 97.19 90 ALA A CA 1
ATOM 684 C C . ALA 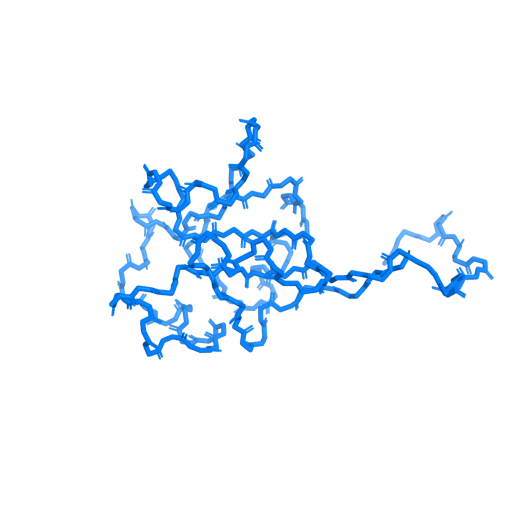A 1 90 ? -0.846 -3.411 9.317 1.00 97.19 90 ALA A C 1
ATOM 686 O O . ALA A 1 90 ? -1.652 -4.258 9.689 1.00 97.19 90 ALA A O 1
ATOM 687 N N . ASP A 1 91 ? -1.223 -2.214 8.890 1.00 97.94 91 ASP A N 1
ATOM 688 C CA . ASP A 1 91 ? -2.618 -1.813 8.702 1.00 97.94 91 ASP A CA 1
ATOM 689 C C . ASP A 1 91 ? -3.002 -1.812 7.212 1.00 97.94 91 ASP A C 1
ATOM 691 O O . ASP A 1 91 ? -4.175 -1.970 6.878 1.00 97.94 91 ASP A O 1
ATOM 695 N N . ALA A 1 92 ? -2.010 -1.672 6.327 1.00 98.06 92 ALA A N 1
ATOM 696 C CA . ALA A 1 92 ? -2.127 -1.735 4.874 1.00 98.06 92 ALA A CA 1
ATOM 697 C C . ALA A 1 92 ? -0.849 -2.326 4.254 1.00 98.06 92 ALA A C 1
ATOM 699 O O . ALA A 1 92 ? 0.197 -2.399 4.909 1.00 98.06 92 ALA A O 1
ATOM 700 N N . ILE A 1 93 ? -0.918 -2.704 2.980 1.00 98.25 93 ILE A N 1
ATOM 701 C CA . ILE A 1 93 ? 0.253 -3.073 2.177 1.00 98.25 93 ILE A CA 1
ATOM 702 C C . ILE A 1 93 ? 0.359 -2.168 0.955 1.00 98.25 93 ILE A C 1
ATOM 704 O O . ILE A 1 93 ? -0.650 -1.672 0.457 1.00 98.25 93 ILE A O 1
ATOM 708 N N . LEU A 1 94 ? 1.578 -1.974 0.466 1.00 98.06 94 LEU A N 1
ATOM 709 C CA . LEU A 1 94 ? 1.844 -1.369 -0.834 1.00 98.06 94 LEU A CA 1
ATOM 710 C C . LEU A 1 94 ? 2.646 -2.373 -1.659 1.00 98.06 94 LEU A C 1
ATOM 712 O O . LEU A 1 94 ? 3.816 -2.611 -1.349 1.00 98.06 94 LEU A O 1
ATOM 716 N N . ASP A 1 95 ? 2.019 -2.954 -2.678 1.00 96.81 95 ASP A N 1
ATOM 717 C CA . ASP A 1 95 ? 2.594 -4.070 -3.431 1.00 96.81 95 ASP A CA 1
ATOM 718 C C . ASP A 1 95 ? 2.190 -4.068 -4.910 1.00 96.81 95 ASP A C 1
ATOM 720 O O . ASP A 1 95 ? 1.326 -3.292 -5.332 1.00 96.81 95 ASP A O 1
ATOM 724 N N . LEU A 1 96 ? 2.846 -4.912 -5.708 1.00 96.81 96 LEU A N 1
ATOM 725 C CA . LEU A 1 96 ? 2.501 -5.123 -7.106 1.00 96.81 96 LEU A CA 1
ATOM 726 C C . LEU A 1 96 ? 1.208 -5.927 -7.234 1.00 96.81 96 LEU A C 1
ATOM 728 O O . LEU A 1 96 ? 1.065 -7.032 -6.717 1.00 96.81 96 LEU A O 1
ATOM 732 N N . VAL A 1 97 ? 0.279 -5.384 -8.007 1.00 97.19 97 VAL A N 1
ATOM 733 C CA . VAL A 1 97 ? -1.012 -5.990 -8.299 1.00 97.19 97 VAL A CA 1
ATOM 734 C C . VAL A 1 97 ? -1.132 -6.182 -9.802 1.00 97.19 97 VAL A C 1
ATOM 736 O O . VAL A 1 97 ? -1.056 -5.223 -10.569 1.00 97.19 97 VAL A O 1
ATOM 739 N N . SER A 1 98 ? -1.347 -7.424 -10.230 1.00 96.50 98 SER A N 1
ATOM 740 C CA . SER A 1 98 ? -1.717 -7.739 -11.614 1.00 96.50 98 SER A CA 1
ATOM 741 C C . SER A 1 98 ? -3.232 -7.978 -11.694 1.00 96.50 98 SER A C 1
ATOM 743 O O . SER A 1 98 ? -4.001 -7.012 -11.695 1.00 96.50 98 SER A O 1
ATOM 7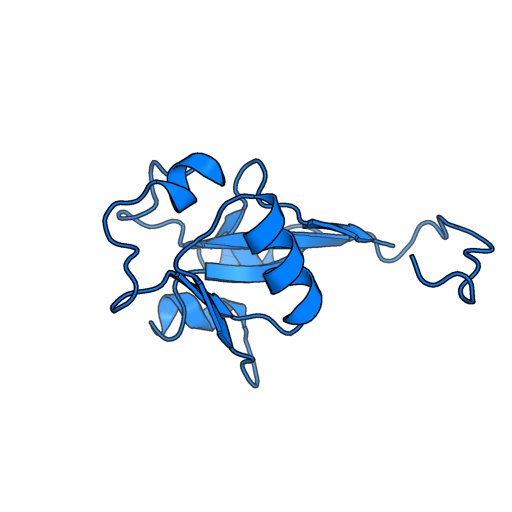45 N N . SER A 1 99 ? -3.688 -9.235 -11.632 1.00 96.25 99 SER A N 1
ATOM 746 C CA . SER A 1 99 ? -5.119 -9.588 -11.627 1.00 96.25 99 SER A CA 1
ATOM 747 C C . SER A 1 99 ? -5.872 -9.185 -10.352 1.00 96.25 99 SER A C 1
ATOM 749 O O . SER A 1 99 ? -7.096 -9.090 -10.373 1.00 96.25 99 SER A O 1
ATOM 751 N N . GLY A 1 100 ? -5.165 -8.987 -9.233 1.00 95.94 100 GLY A N 1
ATOM 752 C CA . GLY A 1 100 ? -5.763 -8.743 -7.913 1.00 95.94 100 GLY A CA 1
ATOM 753 C C . GLY A 1 100 ? -6.161 -10.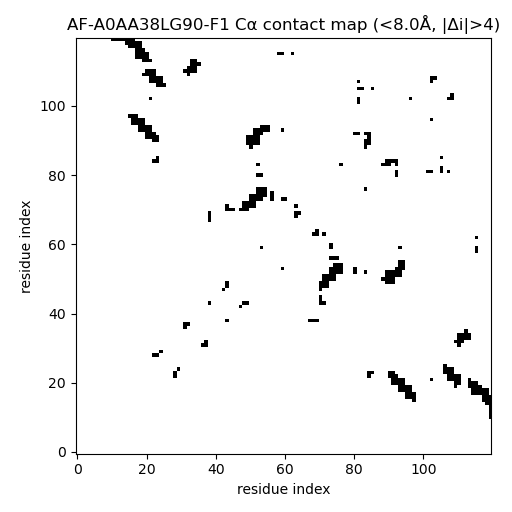004 -7.136 1.00 95.94 100 GLY A C 1
ATOM 754 O O . GLY A 1 100 ? -6.635 -9.889 -6.008 1.00 95.94 100 GLY A O 1
ATOM 755 N N . THR A 1 101 ? -5.931 -11.203 -7.684 1.00 97.12 101 THR A N 1
ATOM 756 C CA . THR A 1 101 ? -6.318 -12.479 -7.051 1.00 97.12 101 THR A CA 1
ATOM 757 C C . THR A 1 101 ? -5.710 -12.640 -5.655 1.00 97.12 101 THR A C 1
ATOM 759 O O . THR A 1 101 ? -6.437 -12.926 -4.707 1.00 97.12 101 THR A O 1
ATOM 762 N N . THR A 1 102 ? -4.413 -12.364 -5.491 1.00 95.75 102 THR A N 1
ATOM 763 C CA . THR A 1 102 ? -3.723 -12.503 -4.198 1.00 95.75 102 THR A CA 1
ATOM 764 C C . THR A 1 102 ? -4.299 -11.583 -3.121 1.00 95.75 102 THR A C 1
ATOM 766 O O . THR A 1 102 ? -4.437 -11.985 -1.965 1.00 95.75 102 THR A O 1
ATOM 769 N N . LEU A 1 103 ? -4.703 -10.361 -3.492 1.00 97.19 103 LEU A N 1
ATOM 770 C CA . LEU A 1 103 ? -5.374 -9.447 -2.566 1.00 97.19 103 LEU A CA 1
ATOM 771 C C . LEU A 1 103 ? -6.715 -10.026 -2.115 1.00 97.19 103 LEU A C 1
ATOM 773 O O . LEU A 1 103 ? -7.003 -10.054 -0.921 1.00 97.19 103 LEU A O 1
ATOM 777 N N . GLN A 1 104 ? -7.511 -10.531 -3.059 1.00 96.81 104 GLN A N 1
ATOM 778 C CA . GLN A 1 104 ? -8.818 -11.112 -2.769 1.00 96.81 104 GLN A CA 1
ATOM 779 C C . GLN A 1 104 ? -8.712 -12.335 -1.845 1.00 96.81 104 GLN A C 1
ATOM 781 O O . GLN A 1 104 ? -9.479 -12.440 -0.887 1.00 96.81 104 GLN A O 1
ATOM 786 N N . GLU A 1 105 ? -7.748 -13.224 -2.092 1.00 96.94 105 GLU A N 1
ATOM 787 C CA . GLU A 1 105 ? -7.489 -14.414 -1.269 1.00 96.94 105 GLU A CA 1
ATOM 788 C C . GLU A 1 105 ? -7.093 -14.062 0.174 1.00 96.94 105 GLU A C 1
ATOM 790 O O . GLU A 1 105 ? -7.435 -14.791 1.103 1.00 96.94 105 GLU A O 1
ATOM 795 N N . ASN A 1 106 ? -6.456 -12.905 0.379 1.00 96.69 106 ASN A N 1
ATOM 796 C CA . ASN A 1 106 ? -6.080 -12.388 1.699 1.00 96.69 106 ASN A CA 1
ATOM 797 C C . ASN A 1 106 ? -7.109 -11.404 2.285 1.00 96.69 106 ASN A C 1
ATOM 799 O O . ASN A 1 106 ? -6.839 -10.725 3.278 1.00 96.69 106 ASN A O 1
ATOM 803 N N . ASN A 1 107 ? -8.309 -11.329 1.696 1.00 97.50 107 ASN A N 1
ATOM 804 C CA . ASN A 1 107 ? -9.373 -10.405 2.086 1.00 97.50 107 ASN A CA 1
ATOM 805 C C . ASN A 1 107 ? -8.892 -8.942 2.160 1.00 97.50 107 ASN A C 1
ATOM 807 O O . ASN A 1 107 ? -9.204 -8.206 3.099 1.00 97.50 107 ASN A O 1
ATOM 811 N N . LEU A 1 108 ? -8.115 -8.529 1.163 1.00 98.12 108 LEU A N 1
ATOM 812 C CA . LEU A 1 108 ? -7.659 -7.165 0.940 1.00 98.12 108 LEU A CA 1
ATOM 813 C C . LEU A 1 108 ? -8.404 -6.560 -0.252 1.00 98.12 108 LEU A C 1
ATOM 815 O O . LEU A 1 108 ? -8.954 -7.262 -1.101 1.00 98.12 108 LEU A O 1
ATOM 819 N N . LYS A 1 109 ? -8.420 -5.233 -0.314 1.00 97.88 109 LYS A N 1
ATOM 820 C CA . LYS A 1 109 ? -8.958 -4.470 -1.439 1.00 97.88 109 LYS A CA 1
ATOM 821 C C . LYS A 1 109 ? -8.072 -3.274 -1.741 1.00 97.88 109 LYS A C 1
ATOM 823 O O . LYS A 1 109 ? -7.527 -2.655 -0.827 1.00 97.88 109 LYS A O 1
ATOM 828 N N . GLU A 1 110 ? -7.981 -2.934 -3.016 1.00 98.12 110 GLU A N 1
ATOM 829 C CA . GLU A 1 110 ? -7.456 -1.640 -3.441 1.00 98.12 110 GLU A CA 1
ATOM 830 C C . GLU A 1 110 ? -8.477 -0.533 -3.168 1.00 98.12 110 GLU A C 1
ATOM 832 O O . GLU A 1 110 ? -9.668 -0.791 -2.962 1.00 98.12 110 GLU A O 1
ATOM 837 N 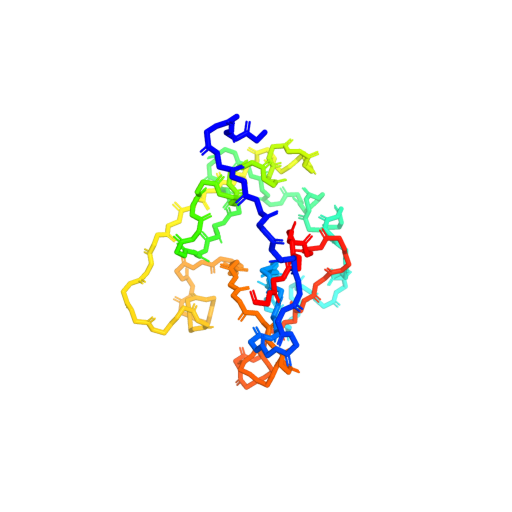N . ILE A 1 111 ? -7.994 0.706 -3.150 1.00 97.81 111 ILE A N 1
ATOM 838 C CA . ILE A 1 111 ? -8.813 1.904 -2.969 1.00 97.81 111 ILE A CA 1
ATOM 839 C C . ILE A 1 111 ? -8.512 2.927 -4.058 1.00 97.81 111 ILE A C 1
ATOM 841 O O . ILE A 1 111 ? -7.387 3.015 -4.552 1.00 97.81 111 ILE A O 1
ATOM 845 N N . ASP A 1 112 ? -9.501 3.748 -4.389 1.00 98.12 112 ASP A N 1
ATOM 846 C CA . ASP A 1 112 ? -9.365 4.806 -5.382 1.00 98.12 112 ASP A CA 1
ATOM 847 C C . ASP A 1 112 ? -8.312 5.828 -4.940 1.00 98.12 112 ASP A C 1
ATOM 849 O O . ASP A 1 112 ? -8.289 6.288 -3.792 1.00 98.12 112 ASP A O 1
ATOM 853 N N . GLY A 1 113 ? -7.416 6.177 -5.863 1.00 97.38 113 GLY A N 1
ATOM 854 C CA . GLY A 1 113 ? -6.236 6.994 -5.575 1.00 97.38 113 GLY A CA 1
ATOM 855 C C . GLY A 1 113 ? -5.116 6.246 -4.844 1.00 97.38 113 GLY A C 1
ATOM 856 O O . GLY A 1 113 ? -4.082 6.843 -4.587 1.00 97.38 113 GLY A O 1
ATOM 857 N N . GLY A 1 114 ? -5.286 4.957 -4.521 1.00 97.56 114 GLY A N 1
ATOM 858 C CA . GLY A 1 114 ? -4.263 4.104 -3.904 1.00 97.56 114 GLY A CA 1
ATOM 859 C C . GLY A 1 114 ? -3.185 3.606 -4.871 1.00 97.56 114 GLY A C 1
ATOM 860 O O . GLY A 1 114 ? -2.156 3.098 -4.431 1.00 97.56 114 GLY A O 1
ATOM 861 N N . GLN A 1 115 ? -3.401 3.754 -6.177 1.00 98.06 115 GLN A N 1
ATOM 862 C CA . GLN A 1 115 ? -2.432 3.369 -7.194 1.00 98.06 115 GLN A CA 1
ATOM 863 C C . GLN A 1 115 ? -1.272 4.372 -7.256 1.00 98.06 115 GLN A C 1
ATOM 865 O O . GLN A 1 115 ? -1.483 5.571 -7.423 1.00 98.06 115 GLN A O 1
ATOM 870 N N . VAL A 1 116 ? -0.043 3.863 -7.173 1.00 97.38 116 VAL A N 1
ATOM 871 C CA . VAL A 1 116 ? 1.188 4.664 -7.180 1.00 97.38 116 VAL A CA 1
ATOM 872 C C . VAL A 1 116 ? 1.743 4.833 -8.590 1.00 97.38 116 VAL A C 1
ATOM 874 O O . VAL A 1 116 ? 2.110 5.937 -8.978 1.00 97.38 116 VAL A O 1
ATOM 877 N N . LEU A 1 117 ? 1.819 3.745 -9.361 1.00 96.31 117 LEU A N 1
ATOM 878 C CA . LEU A 1 117 ? 2.274 3.763 -10.754 1.00 96.31 117 LEU A CA 1
ATOM 879 C C . LEU A 1 117 ? 1.762 2.543 -11.524 1.00 96.31 117 LEU A C 1
ATOM 881 O O . LEU A 1 117 ? 1.394 1.534 -10.922 1.00 96.31 117 LEU A O 1
ATOM 885 N N . ASN A 1 118 ? 1.761 2.648 -12.853 1.00 95.75 118 ASN A N 1
ATOM 886 C CA . ASN A 1 118 ? 1.653 1.506 -13.764 1.00 95.75 118 ASN A CA 1
ATOM 887 C C . ASN A 1 118 ? 3.054 1.032 -14.156 1.00 95.75 118 ASN A C 1
ATOM 889 O O . ASN A 1 118 ? 3.967 1.852 -14.271 1.00 95.75 118 ASN A O 1
ATOM 893 N N . SER A 1 119 ? 3.203 -0.270 -14.368 1.00 94.25 119 SER A N 1
ATOM 894 C CA . SER A 1 119 ? 4.442 -0.910 -14.794 1.00 94.25 119 SER A CA 1
ATOM 895 C C . SER A 1 119 ? 4.154 -2.022 -15.795 1.00 94.25 119 SER A C 1
ATOM 897 O O . SER A 1 119 ? 3.102 -2.657 -15.753 1.00 94.25 119 SER A O 1
ATOM 899 N N . GLN A 1 120 ? 5.153 -2.286 -16.623 1.00 88.50 120 GLN A N 1
ATOM 900 C CA . GLN A 1 120 ? 5.271 -3.423 -17.526 1.00 88.50 120 GLN A CA 1
ATOM 901 C C . GLN A 1 120 ? 6.733 -3.866 -17.572 1.00 88.50 120 GLN A C 1
ATOM 903 O O . GLN A 1 120 ? 7.596 -3.002 -17.278 1.00 88.50 120 GLN A O 1
#

Mean predicted aligned error: 3.56 Å

Nearest PDB structures (foldseek):
  6czm-assembly1_A  TM=9.905E-01  e=2.513E-18  Medicago truncatula
  6czl-assembly1_F  TM=9.732E-01  e=8.678E-18  Medicago truncatula
  6czm-assembly1_C  TM=9.841E-01  e=2.464E-17  Medicago truncatula
  6czl-assembly1_E  TM=9.744E-01  e=2.630E-17  Medicago truncatula
  6czm-assembly1_D  TM=9.811E-01  e=1.743E-16  Medicago truncatula

pLDDT: mean 94.67, std 5.91, range [57.41, 98.44]

InterPro domains:
  IPR001348 ATP phosphoribosyltransferase HisG [PTHR21403] (1-120)
  IPR013820 ATP phosphoribosyltransferase, catalytic domain [PF01634] (8-119)
  IPR013820 ATP phosphoribosyltransferase, catalytic domain [TIGR00070] (8-119)
  IPR018198 ATP phosphoribosyltransferase, conserved site [PS01316] (82-103)

Organism: Taxus chinensis (NCBI:txid29808)

Sequence (120 aa):
GNEDLILVHDALEFGECRLSLAIPNNAVYKNISTLYQLAMMPQWTAERPLRIATAYTNLGKAFAKENGLVHVTFSTQDGVLEAAPAMGIADAILDLVSSGTTLQENNLKEIDGGQVLNSQ